Protein AF-H8PGG1-F1 (afdb_monomer_lite)

Sequence (116 aa):
QVALRRVLECLASGILMADGAGISDPCEKEATDAIGHLDHQQREDITASAQHALRLSAFGQLHKVLGMDPLPSKMPKKPRSETPIDYTVQIPSSTAYAPPMKRPIEEEEGTDDKSP

Secondary structure (DSSP, 8-state):
-HHHHHHHHHHHTTTTSTTS---B-TT-SS--BTTTT--HHHHHHHHHHHHHHHHHHHTT-HHHHTTSPPPPS-----------------PPP--------PPPP-----------

InterPro domains:
  IPR006561 DZF domain [PS51703] (1-109)
  IPR006561 DZF domain [SM00572] (1-74)
  IPR049402 DZF domain, C-terminal [PF20965] (2-88)

Organism: Dicentrarchus labrax (NCBI:txid13489)

pLDDT: mean 78.17, std 23.31, range [34.59, 98.69]

Structure (mmCIF, N/CA/C/O backbone):
data_AF-H8PGG1-F1
#
_entry.id   AF-H8PGG1-F1
#
loop_
_atom_site.group_PDB
_atom_site.id
_atom_site.type_symbol
_atom_site.label_atom_id
_atom_site.label_alt_id
_atom_site.label_comp_id
_atom_site.label_asym_id
_atom_site.label_entity_id
_atom_site.label_seq_id
_atom_site.pdbx_PDB_ins_code
_atom_site.Cartn_x
_atom_site.Cartn_y
_atom_site.Cartn_z
_atom_site.occupancy
_atom_site.B_iso_or_equiv
_atom_site.auth_seq_id
_atom_site.auth_comp_id
_atom_site.auth_asym_id
_atom_site.auth_atom_id
_atom_site.pdbx_PDB_model_num
ATOM 1 N N . GLN A 1 1 ? 3.362 -6.076 15.869 1.00 65.69 1 GLN A N 1
ATOM 2 C CA . GLN A 1 1 ? 2.775 -5.078 14.943 1.00 65.69 1 GLN A CA 1
ATOM 3 C C . GLN A 1 1 ? 3.810 -4.308 14.120 1.00 65.69 1 GLN A C 1
ATOM 5 O O . GLN A 1 1 ? 3.458 -3.915 13.019 1.00 65.69 1 GLN A O 1
ATOM 10 N N . VAL A 1 2 ? 5.051 -4.102 14.596 1.00 88.00 2 VAL A N 1
ATOM 11 C CA . VAL A 1 2 ? 6.053 -3.243 13.921 1.00 88.00 2 VAL A CA 1
ATOM 12 C C . VAL A 1 2 ? 6.256 -3.592 12.439 1.00 88.00 2 VAL A C 1
ATOM 14 O O . VAL A 1 2 ? 6.149 -2.707 11.599 1.00 88.00 2 VAL A O 1
ATOM 17 N N . ALA A 1 3 ? 6.450 -4.873 12.106 1.00 95.62 3 ALA A N 1
ATOM 18 C CA . ALA A 1 3 ? 6.654 -5.305 10.720 1.00 95.62 3 ALA A CA 1
ATOM 19 C C . ALA A 1 3 ? 5.439 -5.026 9.814 1.00 95.62 3 ALA A C 1
ATOM 21 O O . ALA A 1 3 ? 5.577 -4.371 8.787 1.00 95.62 3 ALA A O 1
ATOM 22 N N . LEU A 1 4 ? 4.239 -5.459 10.219 1.00 96.19 4 LEU A N 1
ATOM 23 C CA . LEU A 1 4 ? 3.015 -5.248 9.436 1.00 96.19 4 LEU A CA 1
ATOM 24 C C . LEU A 1 4 ? 2.731 -3.760 9.217 1.00 96.19 4 LEU A C 1
ATOM 26 O O . LEU A 1 4 ? 2.453 -3.342 8.099 1.00 96.19 4 LEU A O 1
ATOM 30 N N . ARG A 1 5 ? 2.838 -2.953 10.279 1.00 96.44 5 ARG A N 1
ATOM 31 C CA . ARG A 1 5 ? 2.653 -1.505 10.176 1.00 96.44 5 ARG A CA 1
ATOM 32 C C . ARG A 1 5 ? 3.629 -0.906 9.164 1.00 96.44 5 ARG A C 1
ATOM 34 O O . ARG A 1 5 ? 3.213 -0.090 8.352 1.00 96.44 5 ARG A O 1
ATOM 41 N N . ARG A 1 6 ? 4.892 -1.342 9.179 1.00 98.06 6 ARG A N 1
ATOM 42 C CA . ARG A 1 6 ? 5.905 -0.839 8.251 1.00 98.06 6 ARG A CA 1
ATOM 43 C C . ARG A 1 6 ? 5.582 -1.173 6.797 1.00 98.06 6 ARG A C 1
ATOM 45 O O . ARG A 1 6 ? 5.708 -0.304 5.945 1.00 98.06 6 ARG A O 1
ATOM 52 N N . VAL A 1 7 ? 5.119 -2.392 6.523 1.00 98.12 7 VAL A N 1
ATOM 53 C CA . VAL A 1 7 ? 4.668 -2.783 5.176 1.00 98.12 7 VAL A CA 1
ATOM 54 C C . VAL A 1 7 ? 3.508 -1.897 4.717 1.00 98.12 7 VAL A C 1
ATOM 56 O O . VAL A 1 7 ? 3.549 -1.365 3.612 1.00 98.12 7 VAL A O 1
ATOM 59 N N . LEU A 1 8 ? 2.509 -1.675 5.579 1.00 98.25 8 LEU A N 1
ATOM 60 C CA . LEU A 1 8 ? 1.377 -0.800 5.260 1.00 98.25 8 LEU A CA 1
ATOM 61 C C . LEU A 1 8 ? 1.816 0.645 4.988 1.00 98.25 8 LEU A C 1
ATOM 63 O O . LEU A 1 8 ? 1.297 1.261 4.068 1.00 98.25 8 LEU A O 1
ATOM 67 N N . GLU A 1 9 ? 2.781 1.177 5.744 1.00 98.12 9 GLU A N 1
ATOM 68 C CA . GLU A 1 9 ? 3.368 2.505 5.506 1.00 98.12 9 GLU A CA 1
ATOM 69 C C . GLU A 1 9 ? 4.071 2.597 4.148 1.00 98.12 9 GLU A C 1
ATOM 71 O O . GLU A 1 9 ? 3.829 3.551 3.414 1.00 98.12 9 GLU A O 1
ATOM 76 N N . CYS A 1 10 ? 4.896 1.606 3.795 1.00 97.88 10 CYS A N 1
ATOM 77 C CA . CYS A 1 10 ? 5.587 1.564 2.503 1.00 97.88 10 CYS A CA 1
ATOM 78 C C . CYS A 1 10 ? 4.603 1.509 1.325 1.00 97.88 10 CYS A C 1
ATOM 80 O O . CYS A 1 10 ? 4.771 2.212 0.335 1.00 97.88 10 CYS A O 1
ATOM 82 N N . LEU A 1 11 ? 3.555 0.690 1.427 1.00 98.06 11 LEU A N 1
ATOM 83 C CA . LEU A 1 11 ? 2.527 0.606 0.389 1.00 98.06 11 LEU A CA 1
ATOM 84 C C . LEU A 1 11 ? 1.704 1.901 0.302 1.00 98.06 11 LEU A C 1
ATOM 86 O O . LEU A 1 11 ? 1.442 2.404 -0.791 1.00 98.06 11 LEU A O 1
ATOM 90 N N . ALA A 1 12 ? 1.335 2.466 1.455 1.00 98.19 12 ALA A N 1
ATOM 91 C CA . ALA A 1 12 ? 0.545 3.689 1.549 1.00 98.19 12 ALA A CA 1
ATOM 92 C C . ALA A 1 12 ? 1.285 4.935 1.043 1.00 98.19 12 ALA A C 1
ATOM 94 O O . ALA A 1 12 ? 0.626 5.885 0.618 1.00 98.19 12 ALA A O 1
ATOM 95 N N . SER A 1 13 ? 2.624 4.930 1.064 1.00 97.38 13 SER A N 1
ATOM 96 C CA . SER A 1 13 ? 3.445 6.012 0.514 1.00 97.38 13 SER A CA 1
ATOM 97 C C . SER A 1 13 ? 3.494 6.027 -1.016 1.00 97.38 13 SER A C 1
ATOM 99 O O . SER A 1 13 ? 4.143 6.904 -1.572 1.00 97.38 13 SER A O 1
ATOM 101 N N . GLY A 1 14 ? 2.852 5.066 -1.691 1.00 97.12 14 GLY A N 1
ATOM 102 C CA . GLY A 1 14 ? 2.768 5.031 -3.151 1.00 97.12 14 GLY A CA 1
ATOM 103 C C . GLY A 1 14 ? 3.953 4.355 -3.841 1.00 97.12 14 GLY A C 1
ATOM 104 O O . GLY A 1 14 ? 4.159 4.577 -5.025 1.00 97.12 14 GLY A O 1
ATOM 105 N N . ILE A 1 15 ? 4.722 3.498 -3.153 1.00 96.88 15 ILE A N 1
ATOM 106 C CA . ILE A 1 15 ? 5.875 2.804 -3.768 1.00 96.88 15 ILE A CA 1
ATOM 107 C C . ILE A 1 15 ? 5.502 1.976 -5.016 1.00 96.88 15 ILE A C 1
ATOM 109 O O . ILE A 1 15 ? 6.350 1.767 -5.879 1.00 96.88 15 ILE A O 1
ATOM 113 N N . LEU A 1 16 ? 4.241 1.532 -5.117 1.00 96.50 16 LEU A N 1
ATOM 114 C CA . LEU A 1 16 ? 3.715 0.761 -6.248 1.00 96.50 16 LEU A CA 1
ATOM 115 C C . LEU A 1 16 ? 3.144 1.625 -7.384 1.00 96.50 16 LEU A C 1
ATOM 117 O O . LEU A 1 16 ? 2.743 1.066 -8.403 1.00 96.50 16 LEU A O 1
ATOM 121 N N . MET A 1 17 ? 3.027 2.945 -7.214 1.00 95.19 17 MET A N 1
ATOM 122 C CA . MET A 1 17 ? 2.455 3.815 -8.246 1.00 95.19 17 MET A CA 1
ATOM 123 C C . MET A 1 17 ? 3.336 3.860 -9.499 1.00 95.19 17 MET A C 1
ATOM 125 O O . MET A 1 17 ? 4.492 3.447 -9.465 1.00 95.19 17 MET A O 1
ATOM 129 N N . ALA A 1 18 ? 2.784 4.330 -10.622 1.00 89.19 18 ALA A N 1
ATOM 130 C CA . ALA A 1 18 ? 3.492 4.362 -11.907 1.00 89.19 18 ALA A CA 1
ATOM 131 C C . ALA A 1 18 ? 4.780 5.211 -11.876 1.00 89.19 18 ALA A C 1
ATOM 133 O O . ALA A 1 18 ? 5.713 4.941 -12.626 1.00 89.19 18 ALA A O 1
ATOM 134 N N . ASP A 1 19 ? 4.830 6.217 -11.005 1.00 90.06 19 ASP A N 1
ATOM 135 C CA . ASP A 1 19 ? 5.984 7.070 -10.710 1.00 90.06 19 ASP A CA 1
ATOM 136 C C . ASP A 1 19 ? 6.767 6.627 -9.457 1.00 90.06 19 ASP A C 1
ATOM 138 O O . ASP A 1 19 ? 7.758 7.254 -9.077 1.00 90.06 19 ASP A O 1
ATOM 142 N N . GLY A 1 20 ? 6.331 5.545 -8.809 1.00 89.50 20 GLY A N 1
ATOM 143 C CA . GLY A 1 20 ? 6.999 4.939 -7.668 1.00 89.50 20 GLY A CA 1
ATOM 144 C C . GLY A 1 20 ? 8.258 4.169 -8.072 1.00 89.50 20 GLY A C 1
ATOM 145 O O . GLY A 1 20 ? 8.449 3.783 -9.222 1.00 89.50 20 GLY A O 1
ATOM 146 N N . ALA A 1 21 ? 9.128 3.907 -7.095 1.00 91.88 21 ALA A N 1
ATOM 147 C CA . ALA A 1 21 ? 10.373 3.172 -7.329 1.00 91.88 21 ALA A CA 1
ATOM 148 C C . ALA A 1 21 ? 10.163 1.686 -7.695 1.00 91.88 21 ALA A C 1
ATOM 150 O O . ALA A 1 21 ? 11.097 1.050 -8.178 1.00 91.88 21 ALA A O 1
ATOM 151 N N . GLY A 1 22 ? 8.973 1.127 -7.441 1.00 93.44 22 GLY A N 1
ATOM 152 C CA . GLY A 1 22 ? 8.694 -0.294 -7.637 1.00 93.44 22 GLY A CA 1
ATOM 153 C C . GLY A 1 22 ? 9.438 -1.192 -6.644 1.00 93.44 22 GLY A C 1
ATOM 154 O O . GLY A 1 22 ? 9.866 -0.754 -5.570 1.00 93.44 22 GLY A O 1
ATOM 155 N N . ILE A 1 23 ? 9.559 -2.475 -6.982 1.00 96.81 23 ILE A N 1
ATOM 156 C CA . ILE A 1 23 ? 10.265 -3.478 -6.180 1.00 96.81 23 ILE A CA 1
ATOM 157 C C . ILE A 1 23 ? 11.208 -4.246 -7.099 1.00 96.81 23 ILE A C 1
ATOM 159 O O . ILE A 1 23 ? 10.763 -5.064 -7.894 1.00 96.81 23 ILE A O 1
ATOM 163 N N . SER A 1 24 ? 12.515 -4.026 -6.960 1.00 97.19 24 SER A N 1
ATOM 164 C CA . SER A 1 24 ? 13.505 -4.799 -7.717 1.00 97.19 24 SER A CA 1
ATOM 165 C C . SER A 1 24 ? 13.416 -6.281 -7.359 1.00 97.19 24 SER A C 1
ATOM 167 O O . SER A 1 24 ? 13.479 -6.637 -6.180 1.00 97.19 24 SER A O 1
ATOM 169 N N . ASP A 1 25 ? 13.331 -7.135 -8.374 1.00 98.12 25 ASP A N 1
ATOM 170 C CA . ASP A 1 25 ? 13.426 -8.580 -8.211 1.00 98.12 25 ASP A CA 1
ATOM 171 C C . AS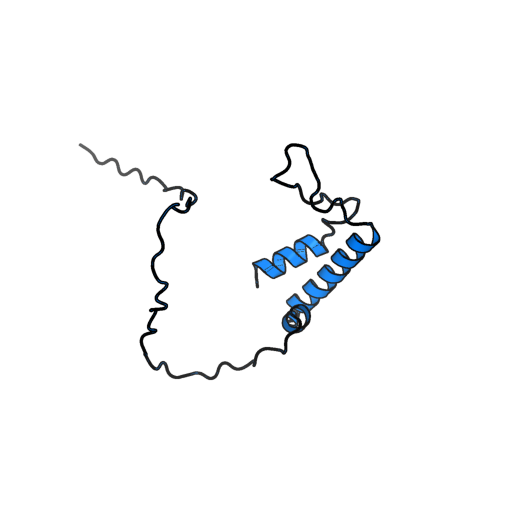P A 1 25 ? 14.901 -8.984 -8.004 1.00 98.12 25 ASP A C 1
ATOM 173 O O . ASP A 1 25 ? 15.722 -8.749 -8.892 1.00 98.12 25 ASP A O 1
ATOM 177 N N . PRO A 1 26 ? 15.287 -9.550 -6.844 1.00 97.62 26 PRO A N 1
ATOM 178 C CA . PRO A 1 26 ? 16.667 -9.957 -6.579 1.00 97.62 26 PRO A CA 1
ATOM 179 C C . PRO A 1 26 ? 17.066 -11.265 -7.280 1.00 97.62 26 PRO A C 1
ATOM 181 O O . PRO A 1 26 ? 18.238 -11.641 -7.235 1.00 97.62 26 PRO A O 1
ATOM 184 N N . CYS A 1 27 ? 16.106 -11.990 -7.860 1.00 97.94 27 CYS A N 1
ATOM 185 C CA . CYS A 1 27 ? 16.331 -13.257 -8.550 1.00 97.94 27 CYS A CA 1
ATOM 186 C C . CYS A 1 27 ? 16.564 -13.075 -10.054 1.00 97.94 27 CYS A C 1
ATOM 188 O O . CYS A 1 27 ? 17.039 -14.005 -10.708 1.00 97.94 27 CYS A O 1
ATOM 190 N N . GLU A 1 28 ? 16.258 -11.896 -10.594 1.00 97.88 28 GLU A N 1
ATOM 191 C CA . GLU A 1 28 ? 16.472 -11.564 -11.997 1.00 97.88 28 GLU A CA 1
ATOM 192 C C . GLU A 1 28 ? 17.837 -10.910 -12.213 1.00 97.88 28 GLU A C 1
ATOM 194 O O . GLU A 1 28 ? 18.319 -10.110 -11.411 1.00 97.88 28 GLU A O 1
ATOM 199 N N . LYS A 1 29 ? 18.484 -11.267 -13.327 1.00 96.56 29 LYS A N 1
ATOM 200 C CA . LYS A 1 29 ? 19.792 -10.702 -13.684 1.00 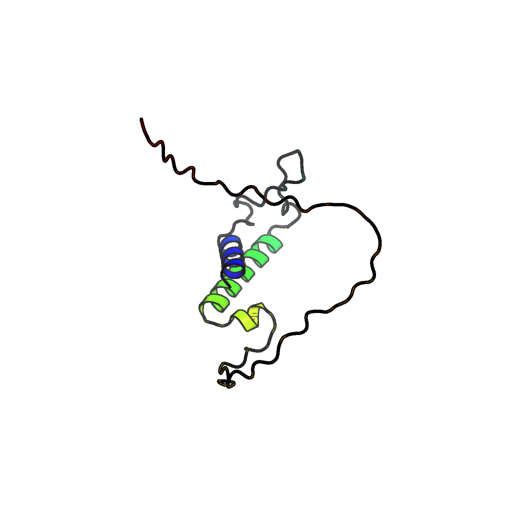96.56 29 LYS A CA 1
ATOM 201 C C . LYS A 1 29 ? 19.669 -9.257 -14.168 1.00 96.56 29 LYS A C 1
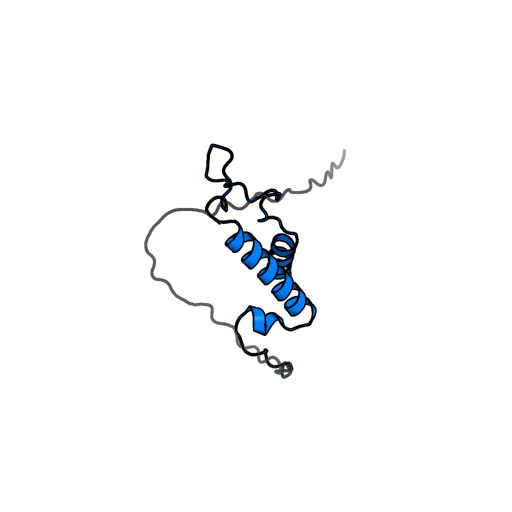ATOM 203 O O . LYS A 1 29 ? 20.531 -8.431 -13.877 1.00 96.56 29 LYS A O 1
ATOM 208 N N . GLU A 1 30 ? 18.626 -8.985 -14.942 1.00 97.19 30 GLU A N 1
ATOM 209 C CA . GLU A 1 30 ? 18.326 -7.657 -15.465 1.00 97.19 30 GLU A CA 1
ATOM 210 C C . GLU A 1 30 ? 17.463 -6.886 -14.462 1.00 97.19 30 GLU A C 1
ATOM 212 O O . GLU A 1 30 ? 16.706 -7.485 -13.696 1.00 97.19 30 GLU A O 1
ATOM 217 N N . ALA A 1 31 ? 17.551 -5.553 -14.480 1.00 95.38 31 ALA A N 1
ATOM 218 C CA . ALA A 1 31 ? 16.761 -4.695 -13.599 1.00 95.38 31 ALA A CA 1
ATOM 219 C C . ALA A 1 31 ? 15.257 -4.878 -13.870 1.00 95.38 31 ALA A C 1
ATOM 221 O O . ALA A 1 31 ? 14.706 -4.298 -14.806 1.00 95.38 31 ALA A O 1
ATOM 222 N N . THR A 1 32 ? 14.612 -5.703 -13.044 1.00 96.81 32 THR A N 1
ATOM 223 C CA . THR A 1 32 ? 13.231 -6.152 -13.237 1.00 96.81 32 THR A CA 1
ATOM 224 C C . THR A 1 32 ? 12.376 -5.721 -12.057 1.00 96.81 32 THR A C 1
ATOM 226 O O . THR A 1 32 ? 12.735 -5.954 -10.904 1.00 96.81 32 THR A O 1
ATOM 229 N N . ASP A 1 33 ? 11.239 -5.089 -12.344 1.00 96.19 33 ASP A N 1
ATOM 230 C CA . ASP A 1 33 ? 10.246 -4.737 -11.331 1.00 96.19 33 ASP A CA 1
ATOM 231 C C . ASP A 1 33 ? 9.334 -5.941 -11.051 1.00 96.19 33 ASP A C 1
ATOM 233 O O . ASP A 1 33 ? 8.549 -6.352 -11.908 1.00 96.19 33 ASP A O 1
ATOM 237 N N . ALA A 1 34 ? 9.402 -6.493 -9.840 1.00 97.62 34 ALA A N 1
ATOM 238 C CA . ALA A 1 34 ? 8.639 -7.664 -9.407 1.00 97.62 34 ALA A CA 1
ATOM 239 C C . ALA A 1 34 ? 7.115 -7.440 -9.475 1.00 97.62 34 ALA A C 1
ATOM 241 O O . ALA A 1 34 ? 6.334 -8.382 -9.633 1.00 97.62 34 ALA A O 1
ATOM 242 N N . ILE A 1 35 ? 6.671 -6.184 -9.387 1.00 96.81 35 ILE A N 1
ATOM 243 C CA . ILE A 1 35 ? 5.257 -5.801 -9.504 1.00 96.81 35 ILE A CA 1
ATOM 244 C C . ILE A 1 35 ? 4.886 -5.314 -10.911 1.00 96.81 35 ILE A C 1
ATOM 246 O O . ILE A 1 35 ? 3.763 -4.859 -11.120 1.00 96.81 35 ILE A O 1
ATOM 250 N N . GLY A 1 36 ? 5.794 -5.415 -11.888 1.00 95.31 36 GLY A N 1
ATOM 251 C CA . GLY A 1 36 ? 5.612 -4.910 -13.253 1.00 95.31 36 GLY A CA 1
ATOM 252 C C . GLY A 1 36 ? 4.372 -5.452 -13.974 1.00 95.31 36 GLY A C 1
ATOM 253 O O . GLY A 1 36 ? 3.856 -4.807 -14.879 1.00 95.31 36 GLY A O 1
ATOM 254 N N . HIS A 1 37 ? 3.854 -6.601 -13.536 1.00 96.81 37 HIS A N 1
ATOM 255 C CA . HIS A 1 37 ? 2.651 -7.240 -14.068 1.00 96.81 37 HIS A CA 1
ATOM 256 C C . HIS A 1 37 ? 1.330 -6.578 -13.634 1.00 96.81 37 HIS A C 1
ATOM 258 O O . HIS A 1 37 ? 0.287 -6.910 -14.194 1.00 96.81 37 HIS A O 1
ATOM 264 N N . LEU A 1 38 ? 1.352 -5.687 -12.636 1.00 97.38 38 LEU A N 1
ATOM 265 C CA . LEU A 1 38 ? 0.160 -4.982 -12.167 1.00 97.38 38 LEU A CA 1
ATOM 266 C C . LEU A 1 38 ? -0.203 -3.826 -13.097 1.00 97.38 38 LEU A C 1
ATOM 268 O O . LEU A 1 38 ? 0.650 -2.988 -13.417 1.00 97.38 38 LEU A O 1
ATOM 272 N N . ASP A 1 39 ? -1.484 -3.736 -13.447 1.00 97.19 39 ASP A N 1
ATOM 273 C CA . ASP A 1 39 ? -2.025 -2.585 -14.162 1.00 97.19 39 ASP A CA 1
ATOM 274 C C . ASP A 1 39 ? -2.169 -1.345 -13.253 1.00 97.19 39 ASP A C 1
ATOM 276 O O . ASP A 1 39 ? -1.945 -1.384 -12.038 1.00 97.19 39 ASP A O 1
ATOM 280 N N . HIS A 1 40 ? -2.515 -0.207 -13.858 1.00 96.25 40 HIS A N 1
ATOM 281 C CA . HIS A 1 40 ? -2.650 1.063 -13.143 1.00 96.25 40 HIS A CA 1
ATOM 282 C C . HIS A 1 40 ? -3.718 1.014 -12.042 1.00 96.25 40 HIS A C 1
ATOM 284 O O . HIS A 1 40 ? -3.472 1.476 -10.930 1.00 96.25 40 HIS A O 1
ATOM 290 N N . GLN A 1 41 ? -4.880 0.421 -12.328 1.00 97.94 41 GLN A N 1
ATOM 291 C CA . GLN A 1 41 ? -5.994 0.369 -11.383 1.00 97.94 41 GLN A CA 1
ATOM 292 C C . GLN A 1 41 ? -5.644 -0.513 -10.183 1.00 97.94 41 GLN A C 1
ATOM 294 O O . GLN A 1 41 ? -5.882 -0.137 -9.041 1.00 97.94 41 GLN A O 1
ATOM 299 N N . GLN A 1 42 ? -5.006 -1.658 -10.425 1.00 98.19 42 GLN A N 1
ATOM 300 C CA . GLN A 1 42 ? -4.551 -2.560 -9.371 1.00 98.19 42 GLN A CA 1
ATOM 301 C C . GLN A 1 42 ? -3.555 -1.874 -8.433 1.00 98.19 42 GLN A C 1
ATOM 303 O O . GLN A 1 42 ? -3.639 -2.035 -7.215 1.00 98.19 42 GLN A O 1
ATOM 308 N N . ARG A 1 43 ? -2.624 -1.085 -8.982 1.00 98.12 43 ARG A N 1
ATOM 309 C CA . ARG A 1 43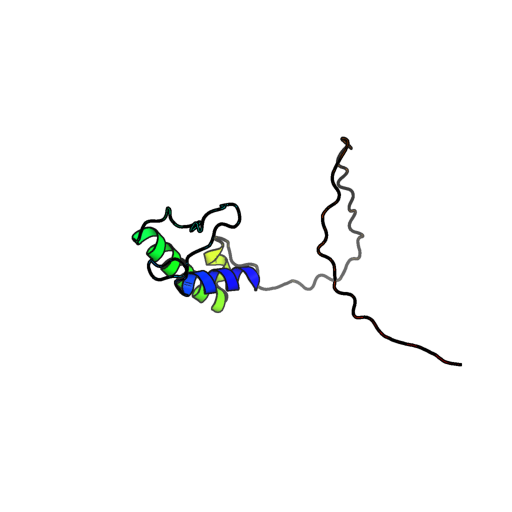 ? -1.659 -0.310 -8.188 1.00 98.12 43 ARG A CA 1
ATOM 310 C C . ARG A 1 43 ? -2.368 0.716 -7.301 1.00 98.12 43 ARG A C 1
ATOM 312 O O . ARG A 1 43 ? -2.092 0.766 -6.102 1.00 98.12 43 ARG A O 1
ATOM 319 N N . GLU A 1 44 ? -3.310 1.476 -7.857 1.00 98.12 44 GLU A N 1
ATOM 320 C CA . GLU A 1 44 ? -4.111 2.452 -7.107 1.00 98.12 44 GLU A CA 1
ATOM 321 C C . GLU A 1 44 ? -4.948 1.795 -6.005 1.00 98.12 44 GLU A C 1
ATOM 323 O O . GLU A 1 44 ? -4.929 2.250 -4.858 1.00 98.12 44 GLU A O 1
ATOM 328 N N . ASP A 1 45 ? -5.627 0.694 -6.321 1.00 98.56 45 ASP A N 1
ATOM 329 C CA . ASP A 1 45 ? -6.481 -0.034 -5.386 1.00 98.56 45 ASP A CA 1
ATOM 330 C C . ASP A 1 45 ? -5.671 -0.585 -4.203 1.00 98.56 45 ASP A C 1
ATOM 332 O O . ASP A 1 45 ? -6.081 -0.457 -3.043 1.00 98.56 45 ASP A O 1
ATOM 336 N N . ILE A 1 46 ? -4.486 -1.153 -4.465 1.00 98.38 46 ILE A N 1
ATOM 337 C CA . ILE A 1 46 ? -3.587 -1.651 -3.415 1.00 98.38 46 ILE A CA 1
ATOM 338 C C . ILE A 1 46 ? -3.093 -0.496 -2.539 1.00 98.38 46 ILE A C 1
ATOM 340 O O . ILE A 1 46 ? -3.139 -0.600 -1.308 1.00 98.38 46 ILE A O 1
ATOM 344 N N . THR A 1 47 ? -2.650 0.615 -3.135 1.00 98.44 47 THR A N 1
ATOM 345 C CA . THR A 1 47 ? -2.188 1.789 -2.383 1.00 98.44 47 THR A CA 1
ATOM 346 C C . THR A 1 47 ? -3.311 2.382 -1.527 1.00 98.44 47 THR A C 1
ATOM 348 O O . THR A 1 47 ? -3.107 2.618 -0.331 1.00 98.44 47 THR A O 1
ATOM 351 N N . ALA A 1 48 ? -4.517 2.549 -2.074 1.00 98.62 48 ALA A N 1
ATOM 352 C CA . ALA A 1 48 ? -5.678 3.058 -1.344 1.00 98.62 48 ALA A CA 1
ATOM 353 C C . ALA A 1 48 ? -6.093 2.121 -0.195 1.00 98.62 48 ALA A C 1
ATOM 355 O O . ALA A 1 48 ? -6.357 2.569 0.930 1.00 98.62 48 ALA A O 1
ATOM 356 N N . SER A 1 49 ? -6.089 0.809 -0.445 1.00 98.69 49 SER A N 1
ATOM 357 C CA . SER A 1 49 ? -6.360 -0.210 0.571 1.00 98.69 49 SER A CA 1
ATOM 358 C C . SER A 1 49 ? -5.333 -0.160 1.708 1.00 98.69 49 SER A C 1
ATOM 360 O O . SER A 1 49 ? -5.708 -0.104 2.885 1.00 98.69 49 SER A O 1
ATOM 362 N N . ALA A 1 50 ? -4.038 -0.058 1.388 1.00 98.62 50 ALA A N 1
ATOM 363 C CA . ALA A 1 50 ? -2.974 0.068 2.381 1.00 98.62 50 ALA A CA 1
ATOM 364 C C . ALA A 1 50 ? -3.099 1.351 3.218 1.00 98.62 50 ALA A C 1
ATOM 366 O O . ALA A 1 50 ? -2.970 1.300 4.444 1.00 98.62 50 ALA A O 1
ATOM 367 N N . GLN A 1 51 ? -3.427 2.490 2.599 1.00 98.69 51 GLN A N 1
ATOM 368 C CA . GLN A 1 51 ? -3.682 3.750 3.309 1.00 98.69 51 GLN A CA 1
ATOM 369 C C . GLN A 1 51 ? -4.840 3.625 4.306 1.00 98.69 51 GLN A C 1
ATOM 371 O O . GLN A 1 51 ? -4.802 4.205 5.397 1.00 98.69 51 GLN A O 1
ATOM 376 N N . HIS A 1 52 ? -5.900 2.898 3.949 1.00 98.69 52 HIS A N 1
ATOM 377 C CA . HIS A 1 52 ? -7.019 2.645 4.854 1.00 98.69 52 HIS A CA 1
ATOM 378 C C . HIS A 1 52 ? -6.630 1.700 5.995 1.00 98.69 52 HIS A C 1
ATOM 380 O O . HIS A 1 52 ? -6.857 2.021 7.165 1.00 98.69 52 HIS A O 1
ATOM 386 N N . ALA A 1 53 ? -5.977 0.583 5.676 1.00 98.44 53 ALA A N 1
ATOM 387 C CA . ALA A 1 53 ? -5.506 -0.385 6.658 1.00 98.44 53 ALA A CA 1
ATOM 388 C C . ALA A 1 53 ? -4.517 0.227 7.663 1.00 98.44 53 ALA A C 1
ATOM 390 O O . ALA A 1 53 ? -4.609 -0.043 8.863 1.00 98.44 53 ALA A O 1
ATOM 391 N N . LEU A 1 54 ? -3.617 1.105 7.209 1.00 98.31 54 LEU A N 1
ATOM 392 C CA . LEU A 1 54 ? -2.680 1.820 8.073 1.00 98.31 54 LEU A CA 1
ATOM 393 C C . LEU A 1 54 ? -3.410 2.688 9.106 1.00 98.31 54 LEU A C 1
ATOM 395 O O . LEU A 1 54 ? -3.089 2.639 10.296 1.00 98.31 54 LEU A O 1
ATOM 399 N N . ARG A 1 55 ? -4.435 3.435 8.674 1.00 98.44 55 ARG A N 1
ATOM 400 C CA . ARG A 1 55 ? -5.283 4.235 9.572 1.00 98.44 55 ARG A CA 1
ATOM 401 C C . ARG A 1 55 ? -6.007 3.344 10.577 1.00 98.44 55 ARG A C 1
ATOM 403 O O . ARG A 1 55 ? -5.939 3.608 11.773 1.00 98.44 55 ARG A O 1
ATOM 410 N N . LEU A 1 56 ? -6.630 2.252 10.131 1.00 97.81 56 LEU A N 1
ATOM 411 C CA . LEU A 1 56 ? -7.269 1.292 11.039 1.00 97.81 56 LEU A CA 1
ATOM 412 C C . LEU A 1 56 ? -6.277 0.750 12.076 1.00 97.81 56 LEU A C 1
ATOM 414 O O . LEU A 1 56 ? -6.595 0.712 13.265 1.00 97.81 56 LEU A O 1
ATOM 418 N N . SER A 1 57 ? -5.060 0.396 11.656 1.00 96.19 57 SER A N 1
ATOM 419 C CA . SER A 1 57 ? -4.007 -0.062 12.565 1.00 96.19 57 SER A CA 1
ATOM 420 C C . SER A 1 57 ? -3.637 0.997 13.607 1.00 96.19 57 SER A C 1
ATOM 422 O O . SER A 1 57 ? -3.446 0.645 14.770 1.00 96.19 57 SER A O 1
ATOM 424 N N . ALA A 1 58 ? -3.544 2.272 13.220 1.00 95.69 58 ALA A N 1
ATOM 425 C CA . ALA A 1 58 ? -3.209 3.366 14.133 1.00 95.69 58 ALA A CA 1
ATOM 426 C C . ALA A 1 58 ? -4.293 3.603 15.201 1.00 95.69 58 ALA A C 1
ATOM 428 O O . ALA A 1 58 ? -3.976 3.971 16.329 1.00 95.69 58 ALA A O 1
ATOM 429 N N . PHE A 1 59 ? -5.559 3.328 14.875 1.00 96.38 59 PHE A N 1
ATOM 430 C CA . PHE A 1 59 ? -6.701 3.488 15.782 1.00 96.38 59 PHE A CA 1
ATOM 431 C C . PHE A 1 59 ? -7.137 2.179 16.462 1.00 96.38 59 PHE A C 1
ATOM 433 O O . PHE A 1 59 ? -8.298 2.034 16.839 1.00 96.38 59 PHE A O 1
ATOM 440 N N . GLY A 1 60 ? -6.237 1.199 16.607 1.00 94.19 60 GLY A N 1
ATOM 441 C CA . GLY A 1 60 ? -6.522 -0.050 17.331 1.00 94.19 60 GLY A CA 1
ATOM 442 C C . GLY A 1 60 ? -7.499 -1.000 16.620 1.00 94.19 60 GLY A C 1
ATOM 443 O O . GLY A 1 60 ? -7.972 -1.971 17.207 1.00 94.19 60 GLY A O 1
ATOM 444 N N . GLN A 1 61 ? -7.785 -0.758 15.340 1.00 96.31 61 GLN A N 1
ATOM 445 C CA . GLN A 1 61 ? -8.730 -1.521 14.520 1.00 96.31 61 GLN A CA 1
ATOM 446 C C . GLN A 1 61 ? -8.038 -2.522 13.581 1.00 96.31 61 GLN A C 1
ATOM 448 O O . GLN A 1 61 ? -8.601 -2.920 12.564 1.00 96.31 61 GLN A O 1
ATOM 453 N N . LEU A 1 62 ? -6.828 -2.973 13.928 1.00 95.62 62 LEU A N 1
ATOM 454 C CA . LEU A 1 62 ? -6.070 -3.947 13.131 1.00 95.62 62 LEU A CA 1
ATOM 455 C C . LEU A 1 62 ? -6.822 -5.275 12.929 1.00 95.62 62 LEU A C 1
ATOM 457 O O . LEU A 1 62 ? -6.656 -5.917 11.900 1.00 95.62 62 LEU A O 1
ATOM 461 N N . HIS A 1 63 ? -7.688 -5.659 13.869 1.00 95.38 63 HIS A N 1
ATOM 462 C CA . HIS A 1 63 ? -8.537 -6.850 13.755 1.00 95.38 63 HIS A CA 1
ATOM 463 C C . HIS A 1 63 ? -9.409 -6.832 12.485 1.00 95.38 63 HIS A C 1
ATOM 465 O O . HIS A 1 63 ? -9.560 -7.863 11.839 1.00 95.38 63 HIS A O 1
ATOM 471 N N . LYS A 1 64 ? -9.882 -5.651 12.054 1.00 96.62 64 LYS A N 1
ATOM 472 C CA . LYS A 1 64 ? -10.642 -5.494 10.803 1.00 96.62 64 LYS A CA 1
ATOM 473 C C . LYS A 1 64 ? -9.786 -5.771 9.571 1.00 96.62 64 LYS A C 1
ATOM 475 O O . LYS A 1 64 ? -10.251 -6.411 8.641 1.00 96.62 64 LYS A O 1
ATOM 480 N N . VAL A 1 65 ? -8.534 -5.311 9.584 1.00 96.50 65 VAL A N 1
ATOM 481 C CA . VAL A 1 65 ? -7.571 -5.549 8.493 1.00 96.50 65 VAL A CA 1
ATOM 482 C C . VAL A 1 65 ? -7.234 -7.038 8.386 1.00 96.50 65 VAL A C 1
ATOM 484 O O . VAL A 1 65 ? -7.083 -7.555 7.288 1.00 96.50 65 VAL A O 1
ATOM 487 N N . LEU A 1 66 ? -7.148 -7.732 9.524 1.00 95.75 66 LEU A N 1
ATOM 488 C CA . LEU A 1 66 ? -6.870 -9.169 9.590 1.00 95.75 66 LEU A CA 1
ATOM 489 C C . LEU A 1 66 ? -8.108 -10.051 9.346 1.00 95.75 66 LEU A C 1
ATOM 491 O O . LEU A 1 66 ? -7.975 -11.270 9.346 1.00 95.75 66 LEU A O 1
ATOM 495 N N . GLY A 1 67 ? -9.299 -9.466 9.166 1.00 95.62 67 GLY A N 1
ATOM 496 C CA . GLY A 1 67 ? -10.538 -10.226 8.978 1.00 95.62 67 GLY A CA 1
ATOM 497 C C . GLY A 1 67 ? -10.922 -11.078 10.191 1.00 95.62 67 GLY A C 1
ATOM 498 O O . GLY A 1 67 ? -11.468 -12.164 10.027 1.00 95.62 67 GLY A O 1
ATOM 499 N N . MET A 1 68 ? -10.610 -10.609 11.402 1.00 96.69 68 MET A N 1
ATOM 500 C CA . MET A 1 68 ? -10.867 -11.328 12.650 1.00 96.69 68 MET A CA 1
ATOM 501 C C . MET A 1 68 ? -11.697 -10.500 13.630 1.00 96.69 68 MET A C 1
ATOM 503 O O . MET A 1 68 ? -11.725 -9.266 13.575 1.00 96.69 68 MET A O 1
ATOM 507 N N . ASP A 1 69 ? -12.301 -11.185 14.596 1.00 94.50 69 ASP A N 1
ATOM 508 C CA . ASP A 1 69 ? -12.913 -10.531 15.747 1.00 94.50 69 ASP A CA 1
ATOM 509 C C . ASP A 1 69 ? -11.857 -9.836 16.624 1.00 94.50 69 ASP A C 1
ATOM 511 O O . ASP A 1 69 ? -10.706 -10.286 16.713 1.00 94.50 69 ASP A O 1
ATOM 515 N N . PRO A 1 70 ? -12.211 -8.730 17.304 1.00 91.75 70 PRO A N 1
ATOM 516 C CA . PRO A 1 70 ? -11.307 -8.092 18.247 1.00 91.75 70 PRO A CA 1
ATOM 517 C C . PRO A 1 70 ? -10.949 -9.061 19.378 1.00 91.75 70 PRO A C 1
ATOM 519 O O . PRO A 1 70 ? -11.818 -9.669 20.006 1.00 91.75 70 PRO A O 1
ATOM 522 N N . LEU A 1 71 ? -9.651 -9.175 19.672 1.00 88.25 71 LEU A N 1
ATOM 523 C CA . LEU A 1 71 ? -9.185 -9.980 20.796 1.00 88.25 71 LEU A CA 1
ATOM 524 C C . LEU A 1 71 ? -9.786 -9.460 22.114 1.00 88.25 71 LEU A C 1
ATOM 526 O O . LEU A 1 71 ? -9.915 -8.243 22.296 1.00 88.25 71 LEU A O 1
ATOM 530 N N . PRO A 1 72 ? -10.119 -10.350 23.065 1.00 87.19 72 PRO A N 1
ATOM 531 C CA . PRO A 1 72 ? -10.676 -9.945 24.347 1.00 87.19 72 PRO A CA 1
ATOM 532 C C . PRO A 1 72 ? -9.716 -8.994 25.076 1.00 87.19 72 PRO A C 1
ATOM 534 O O . PRO A 1 72 ? -8.579 -9.335 25.390 1.00 87.19 72 PRO A O 1
ATOM 537 N N . SER A 1 73 ? -10.196 -7.784 25.377 1.00 73.88 73 SER A N 1
ATOM 538 C CA . SER A 1 73 ? -9.396 -6.673 25.923 1.00 73.88 73 SER A CA 1
ATOM 539 C C . SER A 1 73 ? -8.872 -6.899 27.351 1.00 73.88 73 SER A C 1
ATOM 541 O O . SER A 1 73 ? -8.111 -6.074 27.861 1.00 73.88 73 SER A O 1
ATOM 543 N N . LYS A 1 74 ? -9.267 -7.982 28.029 1.00 63.81 74 LYS A N 1
ATOM 544 C CA . LYS A 1 74 ? -8.835 -8.284 29.396 1.00 63.81 74 LYS A CA 1
ATOM 545 C C . LYS A 1 74 ? -8.058 -9.589 29.401 1.00 63.81 74 LYS A C 1
ATOM 547 O O . LYS A 1 74 ? -8.646 -10.652 29.243 1.00 63.81 74 LYS A O 1
ATOM 552 N N . MET A 1 75 ? -6.753 -9.512 29.649 1.00 56.03 75 MET A N 1
ATOM 553 C CA . MET A 1 75 ? -6.029 -10.667 30.168 1.00 56.03 75 MET A CA 1
ATOM 554 C C . MET A 1 75 ? -6.568 -10.940 31.581 1.00 56.03 75 MET A C 1
ATOM 556 O O . MET A 1 75 ? -6.378 -10.093 32.460 1.00 56.03 75 MET A O 1
ATOM 560 N N . PRO A 1 76 ? -7.247 -12.069 31.854 1.00 59.03 76 PRO A N 1
ATOM 561 C CA . PRO A 1 76 ? -7.407 -12.499 33.231 1.00 59.03 76 PRO A CA 1
ATOM 562 C C . PRO A 1 76 ? -6.000 -12.726 33.794 1.00 59.03 76 PRO A C 1
ATOM 564 O O . PRO A 1 76 ? -5.185 -13.414 33.178 1.00 59.03 76 PRO A O 1
ATOM 567 N N . LYS A 1 77 ? -5.696 -12.128 34.950 1.00 55.88 77 LYS A N 1
ATOM 568 C CA . LYS A 1 77 ? -4.488 -12.456 35.713 1.00 55.88 77 LYS A CA 1
ATOM 569 C C . LYS A 1 77 ? -4.595 -13.931 36.108 1.00 55.88 77 LYS A C 1
ATOM 571 O O . LYS A 1 77 ? -5.196 -14.243 37.130 1.00 55.88 77 LYS A O 1
ATOM 576 N N . LYS A 1 78 ? -4.080 -14.850 35.289 1.00 53.34 78 LYS A N 1
ATOM 577 C CA . LYS A 1 78 ? -3.911 -16.235 35.726 1.00 53.34 78 LYS A CA 1
ATOM 578 C C . LYS A 1 78 ? -2.800 -16.235 36.782 1.00 53.34 78 LYS A C 1
ATOM 580 O O . LYS A 1 78 ? -1.713 -15.737 36.478 1.00 53.34 78 LYS A O 1
ATOM 585 N N . PRO A 1 79 ? -3.031 -16.746 38.005 1.00 49.53 79 PRO A N 1
ATOM 586 C CA . PRO A 1 79 ? -1.919 -17.085 38.880 1.00 49.53 79 PRO A CA 1
ATOM 587 C C . PRO A 1 79 ? -1.031 -18.078 38.121 1.00 49.53 79 PRO A C 1
ATOM 589 O O . PRO A 1 79 ? -1.541 -19.000 37.483 1.00 49.53 79 PRO A O 1
ATOM 592 N N . ARG A 1 80 ? 0.285 -17.837 38.114 1.00 47.19 80 ARG A N 1
ATOM 593 C CA . ARG A 1 80 ? 1.264 -18.739 37.498 1.00 47.19 80 ARG A CA 1
ATOM 594 C C . ARG A 1 80 ? 1.112 -20.123 38.135 1.00 47.19 80 ARG A C 1
ATOM 596 O O . ARG A 1 80 ? 1.537 -20.315 39.266 1.00 47.19 80 ARG A O 1
ATOM 603 N N . SER A 1 81 ? 0.520 -21.071 37.419 1.00 52.25 81 SER A N 1
ATOM 604 C CA . SER A 1 81 ? 0.750 -22.490 37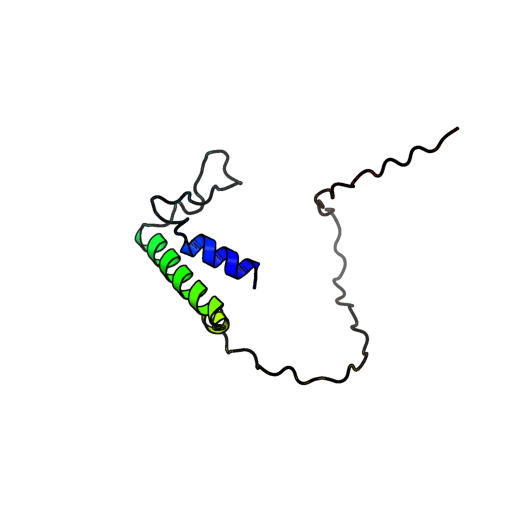.666 1.00 52.25 81 SER A CA 1
ATOM 605 C C . SER A 1 81 ? 1.944 -22.894 36.807 1.00 52.25 81 SER A C 1
ATOM 607 O O . SER A 1 81 ? 1.822 -22.988 35.583 1.00 52.25 81 SER A O 1
ATOM 609 N N . GLU A 1 82 ? 3.105 -23.063 37.438 1.00 50.56 82 GLU A N 1
ATOM 610 C CA . GLU A 1 82 ? 4.242 -23.758 36.837 1.00 50.56 82 GLU A CA 1
ATOM 611 C C . GLU A 1 82 ? 3.787 -25.164 36.447 1.00 50.56 82 GLU A C 1
ATOM 613 O O . GLU A 1 82 ? 3.579 -26.030 37.290 1.00 50.56 82 GLU A O 1
ATOM 618 N N . THR A 1 83 ? 3.589 -25.383 35.155 1.00 46.78 83 THR A N 1
ATOM 619 C CA . THR A 1 83 ? 3.588 -26.727 34.583 1.00 46.78 83 THR A CA 1
ATOM 620 C C . THR A 1 83 ? 4.621 -26.691 33.463 1.00 46.78 83 THR A C 1
ATOM 622 O O . THR A 1 83 ? 4.534 -25.804 32.608 1.00 46.78 83 THR A O 1
ATOM 625 N N . PRO A 1 84 ? 5.657 -27.547 33.505 1.00 53.25 84 PRO A N 1
ATOM 626 C CA . PRO A 1 84 ? 6.660 -27.600 32.453 1.00 53.25 84 PRO A CA 1
ATOM 627 C C . PRO A 1 84 ? 5.989 -27.906 31.115 1.00 53.25 84 PRO A C 1
ATOM 629 O O . PRO A 1 84 ? 5.210 -28.851 31.005 1.00 53.25 84 PRO A O 1
ATOM 632 N N . ILE A 1 85 ? 6.270 -27.084 30.108 1.00 59.78 85 ILE A N 1
ATOM 633 C CA . ILE A 1 85 ? 5.850 -27.341 28.733 1.00 59.78 85 ILE A CA 1
ATOM 634 C C . ILE A 1 85 ? 6.706 -28.507 28.230 1.00 59.78 85 ILE A C 1
ATOM 636 O O . ILE A 1 85 ? 7.919 -28.367 28.123 1.00 59.78 85 ILE A O 1
ATOM 640 N N . ASP A 1 86 ? 6.085 -29.652 27.960 1.00 46.47 86 ASP A N 1
ATOM 641 C CA . ASP A 1 86 ? 6.719 -30.788 27.290 1.00 46.47 86 ASP A CA 1
ATOM 642 C C . ASP A 1 86 ? 6.843 -30.476 25.788 1.00 46.47 86 ASP A C 1
ATOM 644 O O . ASP A 1 86 ? 5.846 -30.295 25.089 1.00 46.47 86 ASP A O 1
ATOM 648 N N . TYR A 1 87 ? 8.078 -30.334 25.304 1.00 47.00 87 TYR A N 1
ATOM 649 C CA . TYR A 1 87 ? 8.423 -29.974 23.921 1.00 47.00 87 TYR A CA 1
ATOM 650 C C . TYR A 1 87 ? 8.634 -31.192 23.004 1.00 47.00 87 TYR A C 1
ATOM 652 O O . TYR A 1 87 ? 9.307 -31.091 21.977 1.00 47.00 87 TYR A O 1
ATOM 660 N N . THR A 1 88 ? 8.079 -32.360 23.324 1.00 49.19 88 THR A N 1
ATOM 661 C CA . THR A 1 88 ? 8.271 -33.562 22.501 1.00 49.19 88 THR A CA 1
ATOM 662 C C . THR A 1 88 ? 7.219 -33.709 21.392 1.00 49.19 88 THR A C 1
ATOM 664 O O . THR A 1 88 ? 6.336 -34.558 21.434 1.00 49.19 88 THR A O 1
ATOM 667 N N . VAL A 1 89 ? 7.353 -32.929 20.311 1.00 50.56 89 VAL A N 1
ATOM 668 C CA . VAL A 1 89 ? 6.807 -33.346 19.003 1.00 50.56 89 VAL A CA 1
ATOM 669 C C . VAL A 1 89 ? 7.887 -34.160 18.297 1.00 50.56 89 VAL A C 1
ATOM 671 O O . VAL A 1 89 ? 8.788 -33.624 17.654 1.00 50.56 89 VAL A O 1
ATOM 674 N N . GLN A 1 90 ? 7.836 -35.475 18.484 1.00 43.91 90 GLN A N 1
ATOM 675 C CA . GLN A 1 90 ? 8.793 -36.422 17.922 1.00 43.91 90 GLN A CA 1
ATOM 676 C C . GLN A 1 90 ? 8.497 -36.643 16.428 1.00 43.91 90 GLN A C 1
ATOM 678 O O . GLN A 1 90 ? 7.558 -37.347 16.064 1.00 43.91 90 GLN A O 1
ATOM 683 N N . ILE A 1 91 ? 9.294 -36.026 15.552 1.00 44.78 91 ILE A N 1
ATOM 684 C CA . ILE A 1 91 ? 9.286 -36.295 14.106 1.00 44.78 91 ILE A CA 1
ATOM 685 C C . ILE A 1 91 ? 10.206 -37.505 13.852 1.00 44.78 91 ILE A C 1
ATOM 687 O O . ILE A 1 91 ? 11.368 -37.460 14.268 1.00 44.78 91 ILE A O 1
ATOM 691 N N . PRO A 1 92 ? 9.744 -38.596 13.208 1.00 38.78 92 PRO A N 1
ATOM 692 C CA . PRO A 1 92 ? 10.612 -39.722 12.877 1.00 38.78 92 PRO A CA 1
ATOM 693 C C . PRO A 1 92 ? 11.711 -39.301 11.891 1.00 38.78 92 PRO A C 1
ATOM 695 O O . PRO A 1 92 ? 11.463 -38.624 10.894 1.00 38.78 92 PRO A O 1
ATOM 698 N N . SER A 1 93 ? 12.942 -39.702 12.211 1.00 36.97 93 SER A N 1
ATOM 699 C CA . SER A 1 93 ? 14.169 -39.360 11.490 1.00 36.97 93 SER A CA 1
ATOM 700 C C . SER A 1 93 ? 14.173 -39.926 10.066 1.00 36.97 93 SER A C 1
ATOM 702 O O . SER A 1 93 ? 14.122 -41.141 9.883 1.00 36.97 93 SER A O 1
ATOM 704 N N . SER A 1 94 ? 14.298 -39.048 9.069 1.00 43.41 94 SER A N 1
ATOM 705 C CA . SER A 1 94 ? 14.715 -39.405 7.711 1.00 43.41 94 SER A CA 1
ATOM 706 C C . SER A 1 94 ? 15.820 -38.449 7.254 1.00 43.41 94 SER A C 1
ATOM 708 O O . SER A 1 94 ? 15.569 -37.356 6.767 1.00 43.41 94 SER A O 1
ATOM 710 N N . THR A 1 95 ? 17.053 -38.875 7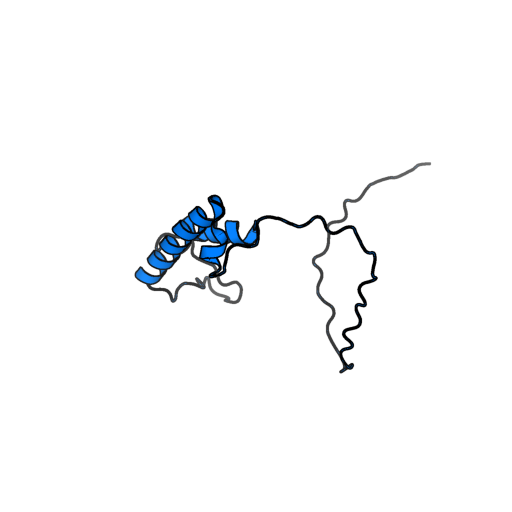.510 1.00 42.94 95 THR A N 1
ATOM 711 C CA . THR A 1 95 ? 18.268 -38.738 6.690 1.00 42.94 95 THR A CA 1
ATOM 712 C C . THR A 1 95 ? 18.447 -37.487 5.792 1.00 42.94 95 THR A C 1
ATOM 714 O O . THR A 1 95 ? 17.966 -37.440 4.669 1.00 42.94 95 THR A O 1
ATOM 717 N N . ALA A 1 96 ? 19.330 -36.597 6.276 1.00 44.25 96 ALA A N 1
ATOM 718 C CA . ALA A 1 96 ? 20.438 -35.904 5.586 1.00 44.25 96 ALA A CA 1
ATOM 719 C C . ALA A 1 96 ? 20.255 -34.555 4.818 1.00 44.25 96 ALA A C 1
ATOM 721 O O . ALA A 1 96 ? 19.496 -34.435 3.867 1.00 44.25 96 ALA A O 1
ATOM 722 N N . TYR A 1 97 ? 21.145 -33.616 5.206 1.00 34.59 97 TYR A N 1
ATOM 723 C CA . TYR A 1 97 ? 21.683 -32.399 4.548 1.00 34.59 97 TYR A CA 1
ATOM 724 C C . TYR A 1 97 ? 20.887 -31.075 4.507 1.00 34.59 97 TYR A C 1
ATOM 726 O O . TYR A 1 97 ? 20.115 -30.825 3.592 1.00 34.59 97 TYR A O 1
ATOM 734 N N . ALA A 1 98 ? 21.227 -30.150 5.423 1.00 44.69 98 ALA A N 1
ATOM 735 C CA . ALA A 1 98 ? 22.027 -28.926 5.170 1.00 44.69 98 ALA A CA 1
ATOM 736 C C . ALA A 1 98 ? 22.104 -28.063 6.460 1.00 44.69 98 ALA A C 1
ATOM 738 O O . ALA A 1 98 ? 21.079 -27.903 7.126 1.00 44.69 98 ALA A O 1
ATOM 739 N N . PRO A 1 99 ? 23.262 -27.495 6.862 1.00 48.81 99 PRO A N 1
ATOM 740 C CA . PRO A 1 99 ? 23.295 -26.562 7.987 1.00 48.81 99 PRO A CA 1
ATOM 741 C C . PRO A 1 99 ? 22.743 -25.187 7.557 1.00 48.81 99 PRO A C 1
ATOM 743 O O . PRO A 1 99 ? 23.004 -24.747 6.436 1.00 48.81 99 PRO A O 1
ATOM 746 N N . PRO A 1 100 ? 22.004 -24.471 8.423 1.00 55.50 100 PRO A N 1
ATOM 747 C CA . PRO A 1 100 ? 21.519 -23.132 8.110 1.00 55.50 100 PRO A CA 1
ATOM 748 C C . PRO A 1 100 ? 22.690 -22.140 8.090 1.00 55.50 100 PRO A C 1
ATOM 750 O O . PRO A 1 100 ? 23.415 -22.012 9.078 1.00 55.50 100 PRO A O 1
ATOM 753 N N . MET A 1 101 ? 22.853 -21.398 6.990 1.00 52.31 101 MET A N 1
ATOM 754 C CA . MET A 1 101 ? 23.722 -20.219 6.949 1.00 52.31 101 MET A CA 1
ATOM 755 C C . MET A 1 101 ? 23.194 -19.182 7.950 1.00 52.31 101 MET A C 1
ATOM 757 O O . MET A 1 101 ? 22.220 -18.475 7.685 1.00 52.31 101 MET A O 1
ATOM 761 N N . LYS A 1 102 ? 23.817 -19.091 9.127 1.00 64.88 102 LYS A N 1
ATOM 762 C CA . LYS A 1 102 ? 23.648 -17.931 10.005 1.00 64.88 102 LYS A CA 1
ATOM 763 C C . LYS A 1 102 ? 24.482 -16.784 9.435 1.00 64.88 102 LYS A C 1
ATOM 765 O O . LYS A 1 102 ? 25.647 -16.978 9.102 1.00 64.88 102 LYS A O 1
ATOM 770 N N . ARG A 1 103 ? 23.880 -15.596 9.330 1.00 48.78 103 ARG A N 1
ATOM 771 C CA . ARG A 1 103 ? 24.609 -14.343 9.083 1.00 48.78 103 ARG A CA 1
ATOM 772 C C . ARG A 1 103 ? 25.672 -14.176 10.184 1.00 48.78 103 ARG A C 1
ATOM 774 O O . ARG A 1 103 ? 25.293 -14.335 11.348 1.00 48.78 103 ARG A O 1
ATOM 781 N N . PRO A 1 104 ? 26.947 -13.897 9.859 1.00 46.38 104 PRO A N 1
ATOM 782 C CA . PRO A 1 104 ? 27.952 -13.584 10.868 1.00 46.38 104 PRO A CA 1
ATOM 783 C C . PRO A 1 104 ? 27.510 -12.382 11.706 1.00 46.38 104 PRO A C 1
ATOM 785 O O . PRO A 1 104 ? 27.004 -11.398 11.167 1.00 46.38 104 PRO A O 1
ATOM 788 N N . ILE A 1 105 ? 27.650 -12.507 13.023 1.00 52.84 105 ILE A N 1
ATOM 789 C CA . ILE A 1 105 ? 27.573 -11.382 13.950 1.00 52.84 105 ILE A CA 1
ATOM 790 C C . ILE A 1 105 ? 28.944 -10.697 13.905 1.00 52.84 105 ILE A C 1
ATOM 792 O O . ILE A 1 105 ? 29.960 -11.388 13.934 1.00 52.84 105 ILE A O 1
ATOM 796 N N . GLU A 1 106 ? 28.986 -9.376 13.752 1.00 54.34 106 GLU A N 1
ATOM 797 C CA . GLU A 1 106 ? 30.230 -8.625 13.936 1.00 54.34 106 GLU A CA 1
ATOM 798 C C . GLU A 1 106 ? 30.573 -8.682 15.431 1.00 54.34 106 GLU A C 1
ATOM 800 O O . GLU A 1 106 ? 29.798 -8.224 16.272 1.00 54.34 106 GLU A O 1
ATOM 805 N N . GLU A 1 107 ? 31.683 -9.336 15.767 1.00 46.25 107 GLU A N 1
ATOM 806 C CA . GLU A 1 107 ? 32.264 -9.301 17.107 1.00 46.25 107 GLU A CA 1
ATOM 807 C C . GLU A 1 107 ? 33.032 -7.979 17.237 1.00 46.25 107 GLU A C 1
ATOM 809 O O . GLU A 1 107 ? 33.966 -7.726 16.477 1.00 46.25 107 GLU A O 1
ATOM 814 N N . GLU A 1 108 ? 32.623 -7.107 18.165 1.00 48.38 108 GLU A N 1
ATOM 815 C CA . GLU A 1 108 ? 33.462 -5.979 18.576 1.00 48.38 108 GLU A CA 1
ATOM 816 C C . GLU A 1 108 ? 34.723 -6.530 19.259 1.00 48.38 108 GLU A C 1
ATOM 818 O O . GLU A 1 108 ? 34.649 -7.115 20.343 1.00 48.38 108 GLU A O 1
ATOM 823 N N . GLU A 1 109 ? 35.884 -6.349 18.624 1.00 40.84 109 GLU A N 1
ATOM 824 C CA . GLU A 1 109 ? 37.183 -6.632 19.232 1.00 40.84 109 GLU A CA 1
ATOM 825 C C . GLU A 1 109 ? 37.464 -5.636 20.365 1.00 40.84 109 GLU A C 1
ATOM 827 O O . GLU A 1 109 ? 37.794 -4.469 20.148 1.00 40.84 109 GLU A O 1
ATOM 832 N N . GLY A 1 110 ? 37.386 -6.130 21.601 1.00 41.75 110 GLY A N 1
ATOM 833 C CA . GLY A 1 110 ? 38.076 -5.529 22.731 1.00 41.75 110 GLY A CA 1
ATOM 834 C C . GLY A 1 110 ? 39.574 -5.804 22.623 1.00 41.75 110 GLY A C 1
ATOM 835 O O . GLY A 1 110 ? 40.008 -6.950 22.715 1.00 41.75 110 GLY A O 1
ATOM 836 N N . THR A 1 111 ? 40.371 -4.754 22.442 1.00 39.38 111 THR A N 1
ATOM 837 C CA . THR A 1 111 ? 41.829 -4.824 22.581 1.00 39.38 111 THR A CA 1
ATOM 838 C C . THR A 1 111 ? 42.203 -4.571 24.043 1.00 39.38 111 THR A C 1
ATOM 840 O O . THR A 1 111 ? 42.300 -3.426 24.476 1.00 39.38 111 THR A O 1
ATOM 843 N N . ASP A 1 112 ? 42.410 -5.644 24.805 1.00 44.03 112 ASP A N 1
ATOM 844 C CA . ASP A 1 112 ? 43.195 -5.622 26.044 1.00 44.03 112 ASP A CA 1
ATOM 845 C C . ASP A 1 112 ? 44.569 -6.223 25.705 1.00 44.03 112 ASP A C 1
ATOM 847 O O . ASP A 1 112 ? 44.721 -7.444 25.642 1.00 44.03 112 ASP A O 1
ATOM 851 N N . ASP A 1 113 ? 45.567 -5.373 25.441 1.00 50.03 113 ASP A N 1
ATOM 852 C CA . ASP A 1 113 ? 46.972 -5.792 25.402 1.00 50.03 113 ASP A CA 1
ATOM 853 C C . ASP A 1 113 ? 47.641 -5.359 26.709 1.00 50.03 113 ASP A C 1
ATOM 855 O O . ASP A 1 113 ? 47.760 -4.172 27.032 1.00 50.03 113 ASP A O 1
ATOM 859 N N . LYS A 1 114 ? 48.014 -6.363 27.503 1.00 49.34 114 LYS A N 1
ATOM 860 C CA . LYS A 1 114 ? 48.672 -6.218 28.794 1.00 49.34 114 LYS A CA 1
ATOM 861 C C . LYS A 1 114 ? 50.141 -6.621 28.673 1.00 49.34 114 LYS A C 1
ATOM 863 O O . LYS A 1 114 ? 50.434 -7.811 28.677 1.00 49.34 114 LYS A O 1
ATOM 868 N N . SER A 1 115 ? 51.005 -5.607 28.774 1.00 38.97 115 SER A N 1
ATOM 869 C CA . SER A 1 115 ? 52.330 -5.611 29.430 1.00 38.97 115 SER A CA 1
ATOM 870 C C . SER A 1 115 ? 53.459 -6.443 28.795 1.00 38.97 115 SER A C 1
ATOM 872 O O . SER A 1 115 ? 53.243 -7.464 28.147 1.00 38.97 115 SER A O 1
ATOM 874 N N . PRO A 1 116 ? 54.712 -6.001 28.998 1.00 59.00 116 PRO A N 1
ATOM 875 C CA . PRO A 1 116 ? 55.434 -6.316 30.244 1.00 59.00 116 PRO A CA 1
ATOM 876 C C . PRO A 1 116 ? 55.546 -5.166 31.249 1.00 59.00 116 PRO A C 1
ATOM 878 O O . PRO A 1 116 ? 55.660 -3.998 30.819 1.00 59.00 116 PRO A O 1
#

Foldseek 3Di:
DVVLLVVLVCLLVLCLAPPHPADFDPVDPDRDHPCVPDDRVRSVVSNVLSNVCNVCVVVQNVCVVVVHDRDDPDDDPDDDDDDDDDPDPDDDDDDDDDDDDDDDDDDDDDDDDDDD

Radius of gyration: 24.05 Å; chains: 1; bounding box: 68×47×54 Å